Protein AF-A0A3D1AW87-F1 (afdb_monomer_lite)

Sequence (129 aa):
MKIYIETIPHHRQRYPTVGDYWEDNGVDQVRVSEMKDWRYEVLVAVHELVEMVLTRQRGIAEEAITEFDIGFEESREKQLVKGEPGDHPHSPYRREHFFATNLERLLAAELGVDWFEYDQYVDALGIKK

Foldseek 3Di:
DAEDEDEDACVPDPALAQWDWDDDPNYIYIYGYDDPDVLLRVLRSQLRVQLVVVCVVVVNDSVLQVVQQRVQVVCVVVVNDDDHSLCDPPRPSVVSNVVSVVVSVVSCVVVVHDPVVSVVRRRVSSDDD

Radius of gyration: 13.92 Å; chains: 1; bounding box: 34×36×34 Å

Secondary structure (DSSP, 8-state):
--EEEEEE-GGGSSSS-SEEEEEETTEEEEEEE--SSHHHHHHHHHHHHHHHHHHHHHT--HHHHHHHHHHHHHHHHTTS--S-GGGSTT-TTHHHHHHHHHHHHHHHHHTT--HHHHHHHHHHHSS--

Structure (mmCIF, N/CA/C/O backbone):
data_AF-A0A3D1AW87-F1
#
_entry.id   AF-A0A3D1AW87-F1
#
loop_
_atom_site.group_PDB
_atom_site.id
_atom_site.type_symbol
_atom_site.label_atom_id
_atom_site.label_alt_id
_atom_site.label_comp_id
_atom_site.label_asym_id
_atom_site.label_entity_id
_atom_site.label_seq_id
_atom_site.pdbx_PDB_ins_code
_atom_site.Cartn_x
_atom_site.Cartn_y
_atom_site.Cartn_z
_atom_site.occupancy
_atom_site.B_iso_or_equiv
_atom_site.auth_seq_id
_atom_site.auth_comp_id
_atom_site.auth_asym_id
_atom_site.auth_atom_id
_atom_site.pdbx_PDB_model_num
ATOM 1 N N . MET A 1 1 ? -18.707 -9.556 7.213 1.00 88.56 1 MET A N 1
ATOM 2 C CA . MET A 1 1 ? -17.676 -8.712 6.584 1.00 88.56 1 MET A CA 1
ATOM 3 C C . MET A 1 1 ? -17.986 -8.635 5.105 1.00 88.56 1 MET A C 1
ATOM 5 O O . MET A 1 1 ? -18.212 -9.682 4.505 1.00 88.56 1 MET A O 1
ATOM 9 N N . LYS A 1 2 ? -18.075 -7.425 4.557 1.00 97.44 2 LYS A N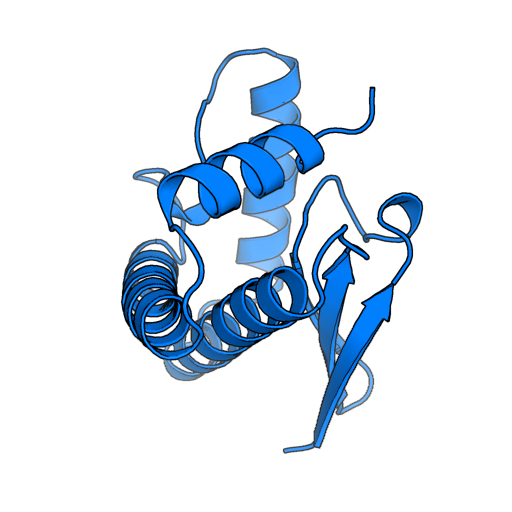 1
ATOM 10 C CA . LYS A 1 2 ? -18.245 -7.183 3.125 1.00 97.44 2 LYS A CA 1
ATOM 11 C C . LYS A 1 2 ? -17.045 -6.360 2.684 1.00 97.44 2 LYS A C 1
ATOM 13 O O . LYS A 1 2 ? -16.826 -5.298 3.250 1.00 97.44 2 LYS A O 1
ATOM 18 N N . ILE A 1 3 ? -16.299 -6.876 1.715 1.00 98.38 3 ILE A N 1
ATOM 19 C CA . ILE A 1 3 ? -15.104 -6.226 1.180 1.00 98.38 3 ILE A CA 1
ATOM 20 C C . ILE A 1 3 ? -15.349 -5.956 -0.297 1.00 98.38 3 ILE A C 1
ATOM 22 O O . ILE A 1 3 ? -15.804 -6.852 -1.014 1.00 98.38 3 ILE A O 1
ATOM 26 N N . TYR A 1 4 ? -15.085 -4.731 -0.733 1.00 98.56 4 TYR A N 1
ATOM 27 C CA . TYR A 1 4 ? -15.128 -4.337 -2.130 1.00 98.56 4 TYR A CA 1
ATOM 28 C C . TYR A 1 4 ? -13.730 -3.907 -2.573 1.00 98.56 4 TYR A C 1
ATOM 30 O O . TYR A 1 4 ? -13.224 -2.872 -2.144 1.00 98.56 4 TYR A O 1
ATOM 38 N N . ILE A 1 5 ? -13.117 -4.748 -3.407 1.00 98.69 5 ILE A N 1
ATOM 39 C CA . ILE A 1 5 ? -11.793 -4.535 -3.991 1.00 98.69 5 ILE A CA 1
ATOM 40 C C . ILE A 1 5 ? -11.993 -4.126 -5.444 1.00 98.69 5 ILE A C 1
ATOM 42 O O . ILE A 1 5 ? -12.698 -4.815 -6.185 1.00 98.69 5 ILE A O 1
ATOM 46 N N . GLU A 1 6 ? -11.387 -3.017 -5.846 1.00 98.56 6 GLU A N 1
ATOM 47 C CA . GLU A 1 6 ? -11.538 -2.483 -7.196 1.00 98.56 6 GLU A CA 1
ATOM 48 C C . GLU A 1 6 ? -10.257 -1.779 -7.647 1.00 98.56 6 GLU A C 1
ATOM 50 O O . GLU A 1 6 ? -9.699 -0.945 -6.928 1.00 98.56 6 GLU A O 1
ATOM 55 N N . THR A 1 7 ? -9.822 -2.092 -8.866 1.00 98.56 7 THR A N 1
ATOM 56 C CA . THR A 1 7 ? -8.800 -1.319 -9.570 1.00 98.56 7 THR A CA 1
ATOM 57 C C . THR A 1 7 ? -9.418 -0.024 -10.102 1.00 98.56 7 THR A C 1
ATOM 59 O O . THR A 1 7 ? -10.462 -0.048 -10.757 1.00 98.56 7 THR A O 1
ATOM 62 N N . ILE A 1 8 ? -8.772 1.114 -9.853 1.00 98.19 8 ILE A N 1
ATOM 63 C CA . ILE A 1 8 ? -9.212 2.444 -10.287 1.00 98.19 8 ILE A CA 1
ATOM 64 C C . ILE A 1 8 ? -8.092 3.191 -11.021 1.00 98.19 8 ILE A C 1
ATOM 66 O O . ILE A 1 8 ? -6.914 2.962 -10.751 1.00 98.19 8 ILE A O 1
ATOM 70 N N . PRO A 1 9 ? -8.413 4.155 -11.906 1.00 97.12 9 PRO A N 1
ATOM 71 C CA . PRO A 1 9 ? -7.397 5.037 -12.468 1.00 97.12 9 PRO A CA 1
ATOM 72 C C . PRO A 1 9 ? -6.577 5.711 -11.360 1.00 97.12 9 PRO A C 1
ATOM 74 O O . PRO A 1 9 ? -7.161 6.339 -10.479 1.00 97.12 9 PRO A O 1
ATOM 77 N N . HIS A 1 10 ? -5.242 5.657 -11.439 1.00 95.00 10 HIS A N 1
ATOM 78 C CA . HIS A 1 10 ? -4.329 6.145 -10.387 1.00 95.00 10 HIS A CA 1
ATOM 79 C C . HIS A 1 10 ? -4.655 7.568 -9.886 1.00 95.00 10 HIS A C 1
ATOM 81 O O . HIS A 1 10 ? -4.612 7.862 -8.699 1.00 95.00 10 HIS A O 1
ATOM 87 N N . HIS A 1 11 ? -5.092 8.461 -10.782 1.00 93.25 11 HIS A N 1
ATOM 88 C CA . HIS A 1 11 ? -5.476 9.831 -10.430 1.00 93.25 11 HIS A CA 1
ATOM 89 C C . HIS A 1 11 ? -6.720 9.974 -9.536 1.00 93.25 11 HIS A C 1
ATOM 91 O O . HIS A 1 11 ? -7.043 11.104 -9.173 1.00 93.25 11 HIS A O 1
ATOM 97 N N . ARG A 1 12 ? -7.449 8.886 -9.272 1.00 95.81 12 ARG A N 1
ATOM 98 C CA . ARG A 1 12 ? -8.647 8.850 -8.425 1.00 95.81 12 ARG A CA 1
ATOM 99 C C . ARG A 1 12 ? -8.373 8.350 -7.007 1.00 95.81 12 ARG A C 1
ATOM 101 O O . ARG A 1 12 ? -9.321 8.274 -6.231 1.00 95.81 12 ARG A O 1
ATOM 108 N N . GLN A 1 13 ? -7.126 8.008 -6.683 1.00 95.88 13 GLN A N 1
ATOM 109 C CA . GLN A 1 13 ? -6.741 7.680 -5.313 1.00 95.88 13 GLN A CA 1
ATOM 110 C C . GLN A 1 13 ? -6.983 8.875 -4.377 1.00 95.88 13 GLN A C 1
ATOM 112 O O . GLN A 1 13 ? -6.927 10.028 -4.819 1.00 95.88 13 GLN A O 1
ATOM 117 N N . ARG A 1 14 ? -7.291 8.606 -3.096 1.00 94.38 14 ARG A N 1
ATOM 118 C CA . ARG A 1 14 ? -7.625 9.651 -2.102 1.00 94.38 14 ARG A CA 1
ATOM 119 C C . ARG A 1 14 ? -6.447 10.605 -1.851 1.00 94.38 14 ARG A C 1
ATOM 121 O O . ARG A 1 14 ? -6.664 11.780 -1.563 1.00 94.38 14 ARG A O 1
ATOM 128 N N . TYR A 1 15 ? -5.226 10.102 -2.005 1.00 91.69 15 TYR A N 1
ATOM 129 C CA . TYR A 1 15 ? -3.948 10.805 -1.884 1.00 91.69 15 TYR A CA 1
ATOM 130 C C . TYR A 1 15 ? -2.898 10.119 -2.793 1.00 91.69 15 TYR A C 1
ATOM 132 O O . TYR A 1 15 ? -3.238 9.131 -3.451 1.00 91.69 15 TYR A O 1
ATOM 140 N N . PRO A 1 16 ? -1.660 10.642 -2.925 1.00 91.06 16 PRO A N 1
ATOM 141 C CA . PRO A 1 16 ? -0.604 10.026 -3.739 1.00 91.06 16 PRO A CA 1
ATOM 142 C C . PRO A 1 16 ? -0.161 8.646 -3.215 1.00 91.06 16 PRO A C 1
ATOM 144 O O . PRO A 1 16 ? 0.821 8.524 -2.498 1.00 91.06 16 PRO A O 1
ATOM 147 N N . THR A 1 17 ? -0.900 7.599 -3.582 1.00 92.88 17 THR A N 1
ATOM 148 C CA . THR A 1 17 ? -0.618 6.201 -3.228 1.00 92.88 17 THR A CA 1
ATOM 149 C C . THR A 1 17 ? -0.946 5.257 -4.386 1.00 92.88 17 THR A C 1
ATOM 151 O O . THR A 1 17 ? -1.675 5.612 -5.319 1.00 92.88 17 THR A O 1
ATOM 154 N N . VAL A 1 18 ? -0.401 4.041 -4.353 1.00 95.44 18 VAL A N 1
ATOM 155 C CA . VAL A 1 18 ? -0.746 2.969 -5.295 1.00 95.44 18 VAL A CA 1
ATOM 156 C C . VAL A 1 18 ? -1.895 2.092 -4.798 1.00 95.44 18 VAL A C 1
ATOM 158 O O . VAL A 1 18 ? -2.626 1.568 -5.642 1.00 95.44 18 VAL A O 1
ATOM 161 N N . GLY A 1 19 ? -2.088 1.997 -3.484 1.00 96.12 19 GLY A N 1
ATOM 162 C CA . GLY A 1 19 ? -3.085 1.183 -2.798 1.00 96.12 19 GLY A CA 1
ATOM 163 C C . GLY A 1 19 ? -3.619 1.910 -1.563 1.00 96.12 19 GLY A C 1
ATOM 164 O O . GLY A 1 19 ? -2.942 2.769 -1.004 1.00 96.12 19 GLY A O 1
ATOM 165 N N . ASP A 1 20 ? -4.880 1.665 -1.221 1.00 97.06 20 ASP A N 1
ATOM 166 C CA . ASP A 1 20 ? -5.547 2.337 -0.107 1.00 97.06 20 ASP A CA 1
ATOM 167 C C . ASP A 1 20 ? -6.722 1.498 0.410 1.00 97.06 20 ASP A C 1
ATOM 169 O O . ASP A 1 20 ? -7.389 0.801 -0.372 1.00 97.06 20 ASP A O 1
ATOM 173 N N . TYR A 1 21 ? -7.026 1.604 1.704 1.00 97.81 21 TYR A N 1
ATOM 174 C CA . TYR A 1 21 ? -8.190 0.968 2.316 1.00 97.81 21 TYR A CA 1
ATOM 175 C C . TYR A 1 21 ? -8.886 1.860 3.340 1.00 97.81 21 TYR A C 1
ATOM 177 O O . TYR A 1 21 ? -8.269 2.656 4.038 1.00 97.81 21 TYR A O 1
ATOM 185 N N . TRP A 1 22 ? -10.206 1.711 3.442 1.00 97.44 22 TRP A N 1
ATOM 186 C CA . TRP A 1 22 ? -11.020 2.398 4.446 1.00 97.44 22 TRP A CA 1
ATOM 187 C C . TRP A 1 22 ? -12.368 1.710 4.646 1.00 97.44 22 TRP A C 1
ATOM 189 O O . TRP A 1 22 ? -12.780 0.858 3.860 1.00 97.44 22 TRP A O 1
ATOM 199 N N . GLU A 1 23 ? -13.078 2.087 5.702 1.00 96.12 23 GLU A N 1
ATOM 200 C CA . GLU A 1 23 ? -14.460 1.672 5.933 1.00 96.12 23 GLU A CA 1
ATOM 201 C C . GLU A 1 23 ? -15.415 2.726 5.351 1.00 96.12 23 GLU A C 1
ATOM 203 O O . GLU A 1 23 ? -15.255 3.919 5.598 1.00 96.12 23 GLU A O 1
ATOM 208 N N . ASP A 1 24 ? -16.404 2.296 4.567 1.00 96.38 24 ASP A N 1
ATOM 209 C CA . ASP A 1 24 ? -17.476 3.161 4.076 1.00 96.38 24 ASP A CA 1
ATOM 210 C C . ASP A 1 24 ? -18.839 2.453 4.144 1.00 96.38 24 A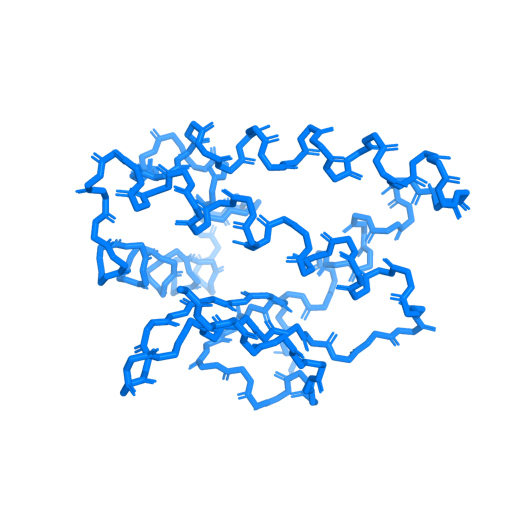SP A C 1
ATOM 212 O O . ASP A 1 24 ? -19.117 1.512 3.392 1.00 96.38 24 ASP A O 1
ATOM 216 N N . ASN A 1 25 ? -19.722 2.944 5.020 1.00 95.81 25 ASN A N 1
ATOM 217 C CA . ASN A 1 25 ? -21.122 2.517 5.147 1.00 95.81 25 ASN A CA 1
ATOM 218 C C . ASN A 1 25 ? -21.321 0.996 5.359 1.00 95.81 25 ASN A C 1
ATOM 220 O O . ASN A 1 25 ? -22.202 0.360 4.771 1.00 95.81 25 ASN A O 1
ATOM 224 N N . GLY A 1 26 ? -20.519 0.403 6.235 1.00 95.44 26 GLY A N 1
ATOM 225 C CA . GLY A 1 26 ? -20.470 -1.024 6.545 1.00 95.44 26 GLY A CA 1
ATOM 226 C C . GLY A 1 26 ? -19.723 -1.875 5.512 1.00 95.44 26 GLY A C 1
ATOM 227 O O . GLY A 1 26 ? -19.915 -3.099 5.493 1.00 95.44 26 GLY A O 1
ATOM 228 N N . VAL A 1 27 ? -18.934 -1.262 4.624 1.00 98.06 27 VAL A N 1
ATOM 229 C CA . VAL A 1 27 ? -18.186 -1.942 3.559 1.00 98.06 27 VAL A CA 1
ATOM 230 C C . VAL A 1 27 ? -16.719 -1.558 3.620 1.00 98.06 27 VAL A C 1
ATOM 232 O O . VAL A 1 27 ? -16.366 -0.393 3.480 1.00 98.06 27 VAL A O 1
ATOM 235 N N . ASP A 1 28 ? -15.868 -2.570 3.738 1.00 98.19 28 ASP A N 1
ATOM 236 C CA . ASP A 1 28 ? -14.424 -2.400 3.668 1.00 98.19 28 ASP A CA 1
ATOM 237 C C . ASP A 1 28 ? -14.019 -2.182 2.213 1.00 98.19 28 ASP A C 1
ATOM 239 O O . ASP A 1 28 ? -14.244 -3.039 1.352 1.00 98.19 28 ASP A O 1
ATOM 243 N N . GLN A 1 29 ? -13.465 -1.017 1.926 1.00 98.44 29 GLN A N 1
ATOM 244 C CA . GLN A 1 29 ? -12.982 -0.634 0.614 1.00 98.44 29 GLN A CA 1
ATOM 245 C C . GLN A 1 29 ? -11.500 -0.960 0.523 1.00 98.44 29 GLN A C 1
ATOM 247 O O . GLN A 1 29 ? -10.741 -0.611 1.418 1.00 98.44 29 GLN A O 1
ATOM 252 N N . VAL A 1 30 ? -11.096 -1.585 -0.578 1.00 98.62 30 VAL A N 1
ATOM 253 C CA . VAL A 1 30 ? -9.699 -1.629 -1.016 1.00 98.62 30 VAL A CA 1
ATOM 254 C C . VAL A 1 30 ? -9.667 -1.078 -2.433 1.00 98.62 30 VAL A C 1
ATOM 256 O O . VAL A 1 30 ? -10.457 -1.505 -3.286 1.00 98.62 30 VAL A O 1
ATOM 259 N N . ARG A 1 31 ? -8.803 -0.100 -2.690 1.00 98.44 31 ARG A N 1
ATOM 260 C CA . ARG A 1 31 ? -8.602 0.466 -4.024 1.00 98.44 31 ARG A CA 1
ATOM 261 C C . ARG A 1 31 ? -7.156 0.374 -4.432 1.00 98.44 31 ARG A C 1
ATOM 263 O O . ARG A 1 31 ? -6.266 0.756 -3.687 1.00 98.44 31 ARG A O 1
ATOM 270 N N . VAL A 1 32 ? -6.950 -0.095 -5.653 1.00 98.25 32 VAL A N 1
ATOM 271 C CA . VAL A 1 32 ? -5.621 -0.247 -6.233 1.00 98.25 32 VAL A CA 1
ATOM 272 C C . VAL A 1 32 ? -5.551 0.549 -7.519 1.00 98.25 32 VAL A C 1
ATOM 274 O O . VAL A 1 32 ? -6.512 0.614 -8.282 1.00 98.25 32 VAL A O 1
ATOM 277 N N . SER A 1 33 ? -4.421 1.196 -7.754 1.00 97.81 33 SER A N 1
ATOM 278 C CA . SER A 1 33 ? -4.180 1.916 -8.997 1.00 97.81 33 SER A CA 1
ATOM 279 C C . SER A 1 33 ? -4.108 0.939 -10.165 1.00 97.81 33 SER A C 1
ATOM 281 O O . SER A 1 33 ? -3.466 -0.096 -10.056 1.00 97.81 33 SER A O 1
ATOM 283 N N . GLU A 1 34 ? -4.719 1.286 -11.293 1.00 97.62 34 GLU A N 1
ATOM 284 C CA . GLU A 1 34 ? -4.556 0.558 -12.555 1.00 97.62 34 GLU A CA 1
ATOM 285 C C . GLU A 1 34 ? -3.080 0.518 -12.963 1.00 97.62 34 GLU A C 1
ATOM 287 O O . GLU A 1 34 ? -2.403 1.554 -12.988 1.00 97.62 34 GLU A O 1
ATOM 292 N N . MET A 1 35 ? -2.584 -0.679 -13.276 1.00 96.44 35 MET A N 1
ATOM 293 C CA . MET A 1 35 ? -1.184 -0.935 -13.604 1.00 96.44 35 MET A CA 1
ATOM 294 C C . MET A 1 35 ? -1.047 -1.654 -14.946 1.00 96.44 35 MET A C 1
ATOM 296 O O . MET A 1 35 ? -1.996 -2.158 -15.538 1.00 96.44 35 MET A O 1
ATOM 300 N N . LYS A 1 36 ? 0.191 -1.732 -15.443 1.00 95.56 36 LYS A N 1
ATOM 301 C CA . LYS A 1 36 ? 0.507 -2.439 -16.697 1.00 95.56 36 LYS A CA 1
ATOM 302 C C . LYS A 1 36 ? 0.228 -3.951 -16.656 1.00 95.56 36 LYS A C 1
ATOM 304 O O . LYS A 1 36 ? 0.187 -4.580 -17.711 1.00 95.56 36 LYS A O 1
ATOM 309 N N . ASP A 1 37 ? 0.119 -4.535 -15.465 1.00 98.00 37 ASP A N 1
ATOM 310 C CA . ASP A 1 37 ? -0.024 -5.971 -15.242 1.00 98.00 37 ASP A CA 1
ATOM 311 C C . ASP A 1 37 ? -1.017 -6.211 -14.100 1.00 98.00 37 ASP A C 1
ATOM 313 O O . ASP A 1 37 ? -0.800 -5.757 -12.979 1.00 98.00 37 ASP A O 1
ATOM 317 N N . TRP A 1 38 ? -2.090 -6.957 -14.370 1.00 98.12 38 TRP A N 1
ATOM 318 C CA . TRP A 1 38 ? -3.125 -7.269 -13.379 1.00 98.12 38 TRP A CA 1
ATOM 319 C C . TRP A 1 38 ? -2.566 -7.999 -12.150 1.00 98.12 38 TRP A C 1
ATOM 321 O O . TRP A 1 38 ? -3.136 -7.914 -11.064 1.00 98.12 38 TRP A O 1
ATOM 331 N N . ARG A 1 39 ? -1.443 -8.717 -12.293 1.00 98.69 39 ARG A N 1
ATOM 332 C CA . ARG A 1 39 ? -0.786 -9.390 -11.167 1.00 98.69 39 ARG A CA 1
ATOM 333 C C . ARG A 1 39 ? -0.259 -8.374 -10.165 1.00 98.69 39 ARG A C 1
ATOM 335 O O . ARG A 1 39 ? -0.328 -8.636 -8.975 1.00 98.69 39 ARG A O 1
ATOM 342 N N . TYR A 1 40 ? 0.219 -7.221 -10.631 1.00 98.44 40 TYR A N 1
ATOM 343 C CA . TYR A 1 40 ? 0.735 -6.158 -9.767 1.00 98.44 40 TYR A CA 1
ATOM 344 C C . TYR A 1 40 ? -0.407 -5.561 -8.947 1.00 98.44 40 TYR A C 1
ATOM 346 O O . TYR A 1 40 ? -0.281 -5.372 -7.744 1.00 98.44 40 TYR A O 1
ATOM 354 N N . GLU A 1 41 ? -1.564 -5.374 -9.582 1.00 98.50 41 GLU A N 1
ATOM 355 C CA . GLU A 1 41 ? -2.770 -4.896 -8.908 1.00 98.50 41 GLU A CA 1
ATOM 356 C C . GLU A 1 41 ? -3.243 -5.878 -7.829 1.00 98.50 41 GLU A C 1
ATOM 358 O O . GLU A 1 41 ? -3.621 -5.471 -6.733 1.00 98.50 41 GLU A O 1
ATOM 363 N N . VAL A 1 42 ? -3.191 -7.184 -8.113 1.00 98.62 42 VAL A N 1
ATOM 364 C CA . VAL A 1 42 ? -3.528 -8.227 -7.133 1.00 98.62 42 VAL A CA 1
ATOM 365 C C . VAL A 1 42 ? -2.541 -8.251 -5.967 1.00 98.62 42 VAL A C 1
ATOM 367 O O . VAL A 1 42 ? -2.973 -8.449 -4.833 1.00 98.62 42 VAL A O 1
ATOM 370 N N . LEU A 1 43 ? -1.243 -8.054 -6.218 1.00 98.75 43 LEU A N 1
ATOM 371 C CA . LEU A 1 43 ? -0.224 -8.005 -5.166 1.00 98.75 43 LEU A CA 1
ATOM 372 C C . LEU A 1 43 ? -0.485 -6.851 -4.197 1.00 98.75 43 LEU A C 1
ATOM 374 O O . LEU A 1 43 ? -0.643 -7.111 -3.003 1.00 98.75 43 LEU A O 1
ATOM 378 N N . VAL A 1 44 ? -0.680 -5.633 -4.714 1.00 98.31 44 VAL A N 1
ATOM 379 C CA . VAL A 1 44 ? -1.071 -4.479 -3.891 1.00 98.31 44 VAL A CA 1
ATOM 380 C C . VAL A 1 44 ? -2.406 -4.743 -3.188 1.00 98.31 44 VAL A C 1
ATOM 382 O O . VAL A 1 44 ? -2.510 -4.557 -1.985 1.00 98.31 44 VAL A O 1
ATOM 385 N N . ALA A 1 45 ? -3.428 -5.268 -3.875 1.00 98.69 45 ALA A N 1
ATOM 386 C CA . ALA A 1 45 ? -4.727 -5.540 -3.247 1.00 98.69 45 ALA A CA 1
ATOM 387 C C . ALA A 1 45 ? -4.624 -6.504 -2.053 1.00 98.69 45 ALA A C 1
ATOM 389 O O . ALA A 1 45 ? -5.324 -6.340 -1.052 1.00 98.69 45 ALA A O 1
ATOM 390 N N . VAL A 1 46 ? -3.773 -7.529 -2.161 1.00 98.75 46 VAL A N 1
ATOM 391 C CA . VAL A 1 46 ? -3.512 -8.472 -1.070 1.00 98.75 46 VAL A CA 1
ATOM 392 C C . VAL A 1 46 ? -2.711 -7.806 0.044 1.00 98.75 46 VAL A C 1
ATOM 394 O O . VAL A 1 46 ? -3.020 -8.060 1.208 1.00 98.75 46 VAL A O 1
ATOM 397 N N . HIS A 1 47 ? -1.741 -6.953 -0.292 1.00 98.62 47 HIS A N 1
ATOM 398 C CA . HIS A 1 47 ? -1.001 -6.153 0.679 1.00 98.62 47 HIS A CA 1
ATOM 399 C C . HIS A 1 47 ? -1.963 -5.323 1.542 1.00 98.62 47 HIS A C 1
ATOM 401 O O . HIS A 1 47 ? -2.039 -5.539 2.753 1.00 98.62 47 HIS A O 1
ATOM 407 N N . GLU A 1 48 ? -2.779 -4.479 0.904 1.00 98.44 48 GLU A N 1
ATOM 408 C CA . GLU A 1 48 ? -3.754 -3.610 1.576 1.00 98.44 48 GLU A CA 1
ATOM 409 C C . GLU A 1 48 ? -4.745 -4.412 2.427 1.00 98.44 48 GLU A C 1
ATOM 411 O O . GLU A 1 48 ? -5.024 -4.088 3.580 1.00 98.44 48 GLU A O 1
ATOM 416 N N . LEU A 1 49 ? -5.265 -5.519 1.886 1.00 98.62 49 LEU A N 1
ATOM 417 C CA . LEU A 1 49 ? -6.217 -6.373 2.594 1.00 98.62 49 LEU A CA 1
ATOM 418 C C . LEU A 1 49 ? -5.609 -6.985 3.863 1.00 98.62 49 LEU A C 1
ATOM 420 O O . LEU A 1 49 ? -6.271 -7.046 4.903 1.00 98.62 49 LEU A O 1
ATOM 424 N N . VAL A 1 50 ? -4.377 -7.490 3.777 1.00 98.75 50 VAL A N 1
ATOM 425 C CA . VAL A 1 50 ? -3.684 -8.086 4.924 1.00 98.75 50 VAL A CA 1
ATOM 426 C C . VAL A 1 50 ? -3.394 -7.019 5.968 1.00 98.75 50 VAL A C 1
ATOM 428 O O . VAL A 1 50 ? -3.655 -7.257 7.151 1.00 98.75 50 VAL A O 1
ATOM 431 N N . GLU A 1 51 ? -2.905 -5.854 5.549 1.00 98.50 51 GLU A N 1
ATOM 432 C CA . GLU A 1 51 ? -2.637 -4.747 6.455 1.00 98.50 51 GLU A CA 1
ATOM 433 C C . GLU A 1 51 ? -3.914 -4.306 7.176 1.00 98.50 51 GLU A C 1
ATOM 435 O O . GLU A 1 51 ? -3.955 -4.370 8.406 1.00 98.50 51 GLU A O 1
ATOM 440 N N . MET A 1 52 ? -4.988 -4.010 6.435 1.00 98.19 52 MET A N 1
ATOM 441 C CA . MET A 1 52 ? -6.302 -3.639 6.969 1.00 98.19 52 MET A CA 1
ATOM 442 C C . MET A 1 52 ? -6.811 -4.635 8.020 1.00 98.19 52 MET A C 1
ATOM 444 O O . MET A 1 52 ? -7.351 -4.257 9.065 1.00 98.19 52 MET A O 1
ATOM 448 N N . VAL A 1 53 ? -6.678 -5.939 7.758 1.00 98.31 53 VAL A N 1
ATOM 449 C CA . VAL A 1 53 ? -7.133 -6.978 8.693 1.00 98.31 53 VAL A CA 1
ATOM 450 C C . VAL A 1 53 ? -6.297 -6.968 9.973 1.00 98.31 53 VAL A C 1
ATOM 452 O O . VAL A 1 53 ? -6.849 -7.114 11.071 1.00 98.31 53 VAL A O 1
ATOM 455 N N . LEU A 1 54 ? -4.979 -6.803 9.862 1.00 98.69 54 LEU A N 1
ATOM 456 C CA . LEU A 1 54 ? -4.083 -6.817 11.015 1.00 98.69 54 LEU A CA 1
ATOM 457 C C . LEU A 1 54 ? -4.181 -5.535 11.847 1.00 98.69 54 LEU A C 1
ATOM 459 O O . LEU A 1 54 ? -4.201 -5.625 13.079 1.00 98.69 54 LEU A O 1
ATOM 463 N N . THR A 1 55 ? -4.292 -4.371 11.209 1.00 98.50 55 THR A N 1
ATOM 464 C CA . THR A 1 55 ? -4.471 -3.079 11.885 1.00 98.50 55 THR A CA 1
ATOM 465 C C . THR A 1 55 ? -5.793 -3.062 12.644 1.00 98.50 55 THR A C 1
ATOM 467 O O . THR A 1 55 ? -5.807 -2.794 13.851 1.00 98.50 55 THR A O 1
ATOM 470 N N . ARG A 1 56 ? -6.879 -3.536 12.017 1.00 97.62 56 ARG A N 1
ATOM 471 C CA . ARG A 1 56 ? -8.176 -3.757 12.676 1.00 97.62 56 ARG A CA 1
ATOM 472 C C . ARG A 1 56 ? -8.082 -4.691 13.874 1.00 97.62 56 ARG A C 1
ATOM 474 O O . ARG A 1 56 ? -8.600 -4.375 14.943 1.00 97.62 56 ARG A O 1
ATOM 481 N N . GLN A 1 57 ? -7.437 -5.848 13.716 1.00 98.19 57 GLN A N 1
ATOM 482 C CA . GLN A 1 57 ? -7.299 -6.831 14.796 1.00 98.19 57 GLN A CA 1
ATOM 483 C C . GLN A 1 57 ? -6.598 -6.235 16.024 1.00 98.19 57 GLN A C 1
ATOM 485 O O . GLN A 1 57 ? -6.872 -6.652 17.153 1.00 98.19 57 GLN A O 1
ATOM 490 N N . ARG A 1 58 ? -5.697 -5.276 15.807 1.00 98.38 58 ARG A N 1
ATOM 491 C CA . ARG A 1 58 ? -4.862 -4.657 16.842 1.00 98.38 58 ARG A CA 1
ATOM 492 C C . ARG A 1 58 ? -5.394 -3.323 17.346 1.00 98.38 58 ARG A C 1
ATOM 494 O O . ARG A 1 58 ? -4.787 -2.753 18.247 1.00 98.38 58 ARG A O 1
ATOM 501 N N . GLY A 1 59 ? -6.523 -2.862 16.812 1.00 98.12 59 GLY A N 1
ATOM 502 C CA . GLY A 1 59 ? -7.127 -1.592 17.199 1.00 98.12 59 GLY A CA 1
ATOM 503 C C . GLY A 1 59 ? -6.300 -0.377 16.778 1.00 98.12 59 GLY A C 1
ATOM 504 O O . GLY A 1 59 ? -6.336 0.636 17.470 1.00 98.12 59 GLY A O 1
ATOM 505 N N . ILE A 1 60 ? -5.542 -0.480 15.682 1.00 98.31 60 ILE A N 1
ATOM 506 C CA . ILE A 1 60 ? -4.908 0.677 15.043 1.00 98.31 60 ILE A CA 1
ATOM 507 C C . ILE A 1 60 ? -5.995 1.365 14.209 1.00 98.31 60 ILE A C 1
ATOM 509 O O . ILE A 1 60 ? -6.620 0.724 13.366 1.00 98.31 60 ILE A O 1
ATOM 513 N N . ALA A 1 61 ? -6.265 2.636 14.503 1.00 97.06 61 ALA A N 1
ATOM 514 C CA . ALA A 1 61 ? -7.298 3.417 13.828 1.00 97.06 61 ALA A CA 1
ATOM 515 C C . ALA A 1 61 ? -6.887 3.735 12.381 1.00 97.06 61 ALA A C 1
ATOM 517 O O . ALA A 1 61 ? -5.748 4.147 12.162 1.00 97.06 61 ALA A O 1
ATOM 518 N N . GLU A 1 62 ? -7.807 3.581 11.421 1.00 95.94 62 GLU A N 1
ATOM 519 C CA . GLU A 1 62 ? -7.559 3.938 10.011 1.00 95.94 62 GLU A CA 1
ATOM 520 C C . GLU A 1 62 ? -7.217 5.420 9.882 1.00 95.94 62 GLU A C 1
ATOM 522 O O . GLU A 1 62 ? -6.299 5.775 9.154 1.00 95.94 62 GLU A O 1
ATOM 527 N N . GLU A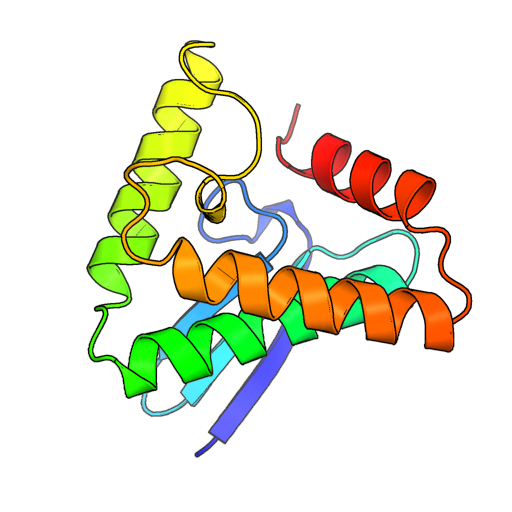 1 63 ? -7.842 6.275 10.690 1.00 96.44 63 GLU A N 1
ATOM 528 C CA . GLU A 1 63 ? -7.585 7.710 10.672 1.00 96.44 63 GLU A CA 1
ATOM 529 C C . GLU A 1 63 ? -6.132 8.035 11.045 1.00 96.44 63 GLU A C 1
ATOM 531 O O . GLU A 1 63 ? -5.541 8.951 10.480 1.00 96.44 63 GLU A O 1
ATOM 536 N N . ALA A 1 64 ? -5.531 7.264 11.960 1.00 98.00 64 ALA A N 1
ATOM 537 C CA . ALA A 1 64 ? -4.134 7.443 12.357 1.00 98.00 64 ALA A CA 1
ATOM 538 C C . ALA A 1 64 ? -3.147 6.962 11.280 1.00 98.00 64 ALA A C 1
ATOM 540 O O . ALA A 1 64 ? -2.031 7.474 11.203 1.00 98.00 64 ALA A O 1
ATOM 541 N N . ILE A 1 65 ? -3.546 5.977 10.472 1.00 97.94 65 ILE A N 1
ATOM 542 C CA . ILE A 1 65 ? -2.774 5.476 9.328 1.00 97.94 65 ILE A CA 1
ATOM 543 C C . ILE A 1 65 ? -2.834 6.511 8.208 1.00 97.94 65 ILE A C 1
ATOM 545 O O . ILE A 1 65 ? -1.801 7.025 7.796 1.00 97.94 65 ILE A O 1
ATOM 549 N N . THR A 1 66 ? -4.044 6.925 7.832 1.00 96.25 66 THR A N 1
ATOM 550 C CA . THR A 1 66 ? -4.285 7.934 6.798 1.00 96.25 66 THR A CA 1
ATOM 551 C C . THR A 1 66 ? -3.620 9.275 7.130 1.00 96.25 66 THR A C 1
ATOM 553 O O . THR A 1 66 ? -3.004 9.885 6.257 1.00 96.25 66 THR A O 1
ATOM 556 N N . GLU A 1 67 ? -3.670 9.741 8.386 1.00 97.38 67 GLU A N 1
ATOM 557 C CA . GLU A 1 67 ? -2.947 10.952 8.814 1.00 97.38 67 GLU A CA 1
ATOM 558 C C . GLU A 1 67 ? -1.424 10.793 8.671 1.00 97.38 67 GLU A C 1
ATOM 560 O O . GLU A 1 67 ? -0.745 11.712 8.203 1.00 97.38 67 GLU A O 1
ATOM 565 N N . PHE A 1 68 ? -0.884 9.627 9.042 1.00 97.50 68 PHE A N 1
ATOM 566 C CA . PHE A 1 68 ? 0.543 9.342 8.916 1.00 97.50 68 PHE A CA 1
ATOM 567 C C . PHE A 1 68 ? 0.986 9.297 7.449 1.00 97.50 68 PHE A C 1
ATOM 569 O O . PHE A 1 68 ? 1.994 9.916 7.111 1.00 97.50 68 PHE A O 1
ATOM 576 N N . ASP A 1 69 ? 0.233 8.619 6.586 1.00 95.75 69 ASP A N 1
ATOM 577 C CA . ASP A 1 69 ? 0.569 8.427 5.173 1.00 95.75 69 ASP A CA 1
ATOM 578 C C . ASP A 1 69 ? 0.521 9.744 4.401 1.00 95.75 69 ASP A C 1
ATOM 580 O O . ASP A 1 69 ? 1.469 10.086 3.694 1.00 95.75 69 ASP A O 1
ATOM 584 N N . ILE A 1 70 ? -0.521 10.555 4.616 1.00 94.56 70 ILE A N 1
ATOM 585 C CA . ILE A 1 70 ? -0.608 11.901 4.033 1.00 94.56 70 ILE A CA 1
ATOM 586 C C . ILE A 1 70 ? 0.573 12.761 4.503 1.00 94.56 70 ILE A C 1
ATOM 588 O O . ILE A 1 70 ? 1.237 13.401 3.686 1.00 94.56 70 ILE A O 1
ATOM 592 N N . GLY A 1 71 ? 0.881 12.751 5.805 1.00 95.94 71 GLY A N 1
ATOM 593 C CA . GLY A 1 71 ? 2.024 13.486 6.347 1.00 95.94 71 GLY A CA 1
ATOM 594 C C . GLY A 1 71 ? 3.369 13.000 5.791 1.00 95.94 71 GLY A C 1
ATOM 595 O O . GLY A 1 71 ? 4.267 13.808 5.537 1.00 95.94 71 GLY A O 1
ATOM 596 N N . PHE A 1 72 ? 3.509 11.693 5.557 1.00 94.88 72 PHE A N 1
ATOM 597 C CA . PHE A 1 72 ? 4.690 11.102 4.937 1.00 94.88 72 PHE A CA 1
ATOM 598 C C . PHE A 1 72 ? 4.868 11.605 3.501 1.00 94.88 72 PHE A C 1
ATOM 600 O O . PHE A 1 72 ? 5.970 12.028 3.145 1.00 94.88 72 PHE A O 1
ATOM 607 N N . GLU A 1 73 ? 3.795 11.650 2.708 1.00 92.31 73 GLU A N 1
ATOM 608 C CA . GLU A 1 73 ? 3.829 12.178 1.340 1.00 92.31 73 GLU A CA 1
ATOM 609 C C . GLU A 1 73 ? 4.174 13.676 1.296 1.00 92.31 73 GLU A C 1
ATOM 611 O O . GLU A 1 73 ? 5.044 14.091 0.526 1.00 92.31 73 GLU A O 1
ATOM 616 N N . GLU A 1 74 ? 3.627 14.493 2.199 1.00 92.88 74 GLU A N 1
ATOM 617 C CA . GLU A 1 74 ? 4.024 15.906 2.326 1.00 92.88 74 GLU A CA 1
ATOM 618 C C . GLU A 1 74 ? 5.514 16.076 2.688 1.00 92.88 74 GLU A C 1
ATOM 620 O O . GLU A 1 74 ? 6.188 17.023 2.258 1.00 92.88 74 GLU A O 1
ATOM 625 N N . SER A 1 75 ? 6.057 15.1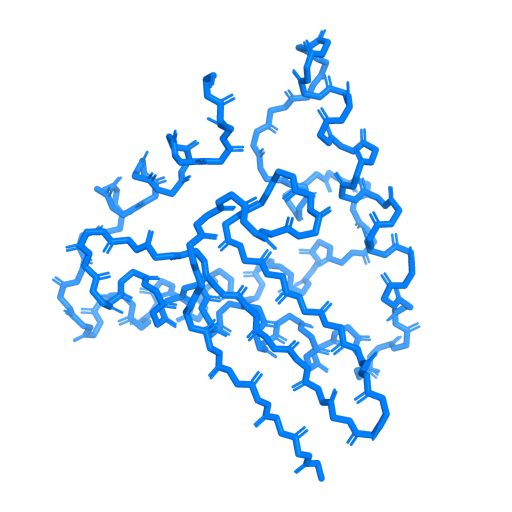78 3.514 1.00 93.75 75 SER A N 1
ATOM 626 C CA . SER A 1 75 ? 7.488 15.130 3.828 1.00 93.75 75 SER A CA 1
ATOM 627 C C . SER A 1 75 ? 8.325 14.634 2.645 1.00 93.75 75 SER A C 1
ATOM 629 O O . SER A 1 75 ? 9.466 15.086 2.479 1.00 93.75 75 SER A O 1
ATOM 631 N N . ARG A 1 76 ? 7.776 13.744 1.810 1.00 90.19 76 ARG A N 1
ATOM 632 C CA . ARG A 1 76 ? 8.410 13.211 0.596 1.00 90.19 76 ARG A CA 1
ATOM 633 C C . ARG A 1 76 ? 8.582 14.305 -0.456 1.00 90.19 76 ARG A C 1
ATOM 635 O O . ARG A 1 76 ? 9.674 14.434 -1.011 1.00 90.19 76 ARG A O 1
ATOM 642 N N . GLU A 1 77 ? 7.584 15.170 -0.645 1.00 89.38 77 GLU A N 1
ATOM 643 C CA . GLU A 1 77 ? 7.673 16.351 -1.526 1.00 89.38 77 GLU A CA 1
ATOM 644 C C . GLU A 1 77 ? 8.825 17.293 -1.134 1.00 89.38 77 GLU A C 1
ATOM 646 O O . GLU A 1 77 ? 9.492 17.886 -1.984 1.00 89.38 77 GLU A O 1
ATOM 651 N N . LYS A 1 78 ? 9.110 17.387 0.170 1.00 92.56 78 LYS A N 1
ATOM 652 C CA . LYS A 1 78 ? 10.216 18.176 0.739 1.00 92.56 78 LYS A CA 1
ATOM 653 C C . LYS A 1 78 ? 11.547 17.414 0.775 1.00 92.56 78 LYS A C 1
ATOM 655 O O . LYS A 1 78 ? 12.526 17.937 1.304 1.00 92.56 78 LYS A O 1
ATOM 660 N N . GLN A 1 79 ? 11.592 16.194 0.231 1.00 92.19 79 GLN A N 1
ATOM 661 C CA . GLN A 1 79 ? 12.754 15.297 0.212 1.00 92.19 79 GLN A CA 1
ATOM 662 C C . GLN A 1 79 ? 13.297 14.940 1.609 1.00 92.19 79 GLN A C 1
ATOM 664 O O . GLN A 1 79 ? 14.489 14.670 1.768 1.00 92.19 79 GLN A O 1
ATOM 669 N N . LEU A 1 80 ? 12.434 14.943 2.632 1.00 92.19 80 LEU A N 1
ATOM 670 C CA . LEU A 1 80 ? 12.813 14.665 4.024 1.00 92.19 80 LEU A CA 1
ATOM 671 C C . LEU A 1 80 ? 12.750 13.175 4.379 1.00 92.19 80 LEU A C 1
ATOM 673 O O . LEU A 1 80 ? 13.426 12.739 5.309 1.00 92.19 80 LEU A O 1
ATOM 677 N N . VAL A 1 81 ? 11.954 12.404 3.640 1.00 91.56 81 VAL A N 1
ATOM 678 C CA . VAL A 1 81 ? 11.755 10.960 3.824 1.00 91.56 81 VAL A CA 1
ATOM 679 C C . VAL A 1 81 ? 11.904 10.224 2.490 1.00 91.56 81 VAL A C 1
ATOM 681 O O . VAL A 1 81 ? 11.883 10.839 1.421 1.00 91.56 81 VAL A O 1
ATOM 684 N N . LYS A 1 82 ? 12.118 8.907 2.557 1.00 87.69 82 LYS A N 1
ATOM 685 C CA . LYS A 1 82 ? 12.246 7.991 1.413 1.00 87.69 82 LYS A CA 1
ATOM 686 C C . LYS A 1 82 ? 11.642 6.635 1.777 1.00 87.69 82 LYS A C 1
ATOM 688 O O . LYS A 1 82 ? 11.618 6.300 2.959 1.00 87.69 82 LYS A O 1
ATOM 693 N N . GLY A 1 83 ? 11.284 5.852 0.762 1.00 88.12 83 GLY A N 1
ATOM 694 C CA . GLY A 1 83 ? 10.663 4.535 0.925 1.00 88.12 83 GLY A CA 1
ATOM 695 C C . GLY A 1 83 ? 9.149 4.637 1.068 1.00 88.12 83 GLY A C 1
ATOM 696 O O . GLY A 1 83 ? 8.563 5.648 0.677 1.00 88.12 83 GLY A O 1
ATOM 697 N N . GLU A 1 84 ? 8.538 3.599 1.625 1.00 91.00 84 GLU A N 1
ATOM 698 C CA . GLU A 1 84 ? 7.102 3.550 1.890 1.00 91.00 84 GLU A CA 1
ATOM 699 C C . GLU A 1 84 ? 6.779 4.077 3.296 1.00 91.00 84 GLU A C 1
ATOM 701 O O . GLU A 1 84 ? 7.600 3.941 4.214 1.00 91.00 84 GLU A O 1
ATOM 706 N N . PRO A 1 85 ? 5.592 4.671 3.509 1.00 94.69 85 PRO A N 1
ATOM 707 C CA . PRO A 1 85 ? 5.192 5.119 4.837 1.00 94.69 85 PRO A CA 1
ATOM 708 C C . PRO A 1 85 ? 5.219 3.972 5.862 1.00 94.69 85 PRO A C 1
ATOM 710 O O . PRO A 1 85 ? 5.765 4.149 6.954 1.00 94.69 85 PRO A O 1
ATOM 713 N N . GLY A 1 86 ? 4.766 2.772 5.488 1.00 95.81 86 GLY A N 1
ATOM 714 C CA . GLY A 1 86 ? 4.796 1.570 6.326 1.00 95.81 86 GLY A CA 1
ATOM 715 C C . GLY A 1 86 ? 6.194 1.115 6.765 1.00 95.81 86 GLY A C 1
ATOM 716 O O . GLY A 1 86 ? 6.346 0.582 7.865 1.00 95.81 86 GLY A O 1
ATOM 717 N N . ASP A 1 87 ? 7.248 1.421 6.003 1.00 95.12 87 ASP A N 1
ATOM 718 C CA . ASP A 1 87 ? 8.630 1.089 6.376 1.00 95.12 87 ASP A CA 1
ATOM 719 C C . ASP A 1 87 ? 9.178 1.983 7.498 1.00 95.12 87 ASP A C 1
ATOM 721 O O . ASP A 1 87 ? 10.108 1.599 8.237 1.00 95.12 87 ASP A O 1
ATOM 725 N N . HIS A 1 88 ? 8.627 3.195 7.618 1.00 96.44 88 HIS A N 1
ATOM 726 C CA . HIS A 1 88 ? 9.176 4.247 8.455 1.00 96.44 88 HIS A CA 1
ATOM 727 C C . HIS A 1 88 ? 9.211 3.817 9.932 1.00 96.44 88 HIS A C 1
ATOM 729 O O . HIS A 1 88 ? 8.211 3.319 10.448 1.00 96.44 88 HIS A O 1
ATOM 735 N N . PRO A 1 89 ? 10.312 4.042 10.682 1.00 96.69 89 PRO A N 1
ATOM 736 C CA . PRO A 1 89 ? 10.438 3.585 12.074 1.00 96.69 89 PRO A CA 1
ATOM 737 C C . PRO A 1 89 ? 9.339 4.074 13.027 1.00 96.69 89 PRO A C 1
ATOM 739 O O . PRO A 1 89 ? 9.125 3.467 14.074 1.00 96.69 89 PRO A O 1
ATOM 742 N N . HIS A 1 90 ? 8.675 5.176 12.673 1.00 96.75 90 HIS A N 1
ATOM 743 C CA . HIS A 1 90 ? 7.578 5.770 13.435 1.00 96.75 90 HIS A CA 1
ATOM 744 C C . HIS A 1 90 ? 6.185 5.484 12.857 1.00 96.75 90 HIS A C 1
ATOM 746 O O . HIS A 1 90 ? 5.218 6.023 13.387 1.00 96.75 90 HIS A O 1
ATOM 752 N N . SER A 1 91 ? 6.070 4.663 11.806 1.00 98.00 91 SER A N 1
ATOM 753 C CA . SER A 1 91 ? 4.761 4.260 11.291 1.00 98.00 91 SER A CA 1
ATOM 754 C C . SER A 1 91 ? 3.990 3.471 12.357 1.00 98.00 91 SER A C 1
ATOM 756 O O . SER A 1 91 ? 4.550 2.542 12.960 1.00 98.00 91 SER A O 1
ATOM 758 N N . PRO A 1 92 ? 2.711 3.813 12.607 1.00 98.38 92 PRO A N 1
ATOM 759 C CA . PRO A 1 92 ? 1.899 3.131 13.609 1.00 98.38 92 PRO A CA 1
ATOM 760 C C . PRO A 1 92 ? 1.529 1.701 13.192 1.00 98.38 92 PRO A C 1
ATOM 762 O O . PRO A 1 92 ? 1.195 0.895 14.059 1.00 98.38 92 PRO A O 1
ATOM 765 N N . TYR A 1 93 ? 1.630 1.383 11.899 1.00 98.38 93 TYR A N 1
ATOM 766 C CA . TYR A 1 93 ? 1.270 0.098 11.297 1.00 98.38 93 TYR A CA 1
ATOM 767 C C . TYR A 1 93 ? 2.482 -0.646 10.708 1.00 98.38 93 TYR A C 1
ATOM 769 O O . TYR A 1 93 ? 2.345 -1.625 9.976 1.00 98.38 93 TYR A O 1
ATOM 777 N N . ARG A 1 94 ? 3.705 -0.222 11.063 1.00 98.31 94 ARG A N 1
ATOM 778 C CA . ARG A 1 94 ? 4.955 -0.792 10.538 1.00 98.31 94 ARG A CA 1
ATOM 779 C C . ARG A 1 94 ? 5.010 -2.315 10.636 1.00 98.31 94 ARG A C 1
ATOM 781 O O . ARG A 1 94 ? 5.514 -2.995 9.752 1.00 98.31 94 ARG A O 1
ATOM 788 N N . ARG A 1 95 ? 4.544 -2.891 11.748 1.00 98.44 95 ARG A N 1
ATOM 789 C CA . ARG A 1 95 ? 4.611 -4.348 11.952 1.00 98.44 95 ARG A CA 1
ATOM 790 C C . ARG A 1 95 ? 3.659 -5.093 11.010 1.00 98.44 95 ARG A C 1
ATOM 792 O O . ARG A 1 95 ? 3.946 -6.234 10.652 1.00 98.44 95 ARG A O 1
ATOM 799 N N . GLU A 1 96 ? 2.528 -4.486 10.695 1.00 98.62 96 GLU A N 1
ATOM 800 C CA . GLU A 1 96 ? 1.475 -4.997 9.828 1.00 98.62 96 GLU A CA 1
ATOM 801 C C . GLU A 1 96 ? 1.926 -4.928 8.372 1.00 98.62 96 GLU A C 1
ATOM 803 O O . GLU A 1 96 ? 1.903 -5.963 7.706 1.00 98.62 96 GLU A O 1
ATOM 808 N N . HIS A 1 97 ? 2.470 -3.780 7.960 1.00 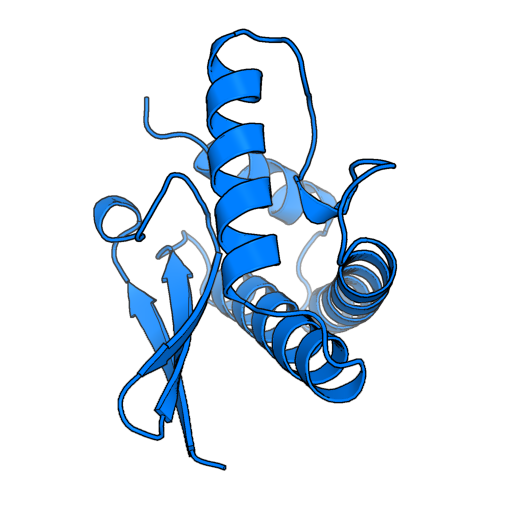98.31 97 HIS A N 1
ATOM 809 C CA . HIS A 1 97 ? 3.080 -3.557 6.649 1.00 98.31 97 HIS A CA 1
ATOM 810 C C . HIS A 1 97 ? 4.142 -4.617 6.324 1.00 98.31 97 HIS A C 1
ATOM 812 O O . HIS A 1 97 ? 3.970 -5.404 5.398 1.00 98.31 97 HIS A O 1
ATOM 818 N N . PHE A 1 98 ? 5.158 -4.802 7.181 1.00 98.50 98 PHE A N 1
ATOM 819 C CA . PHE A 1 98 ? 6.186 -5.831 6.944 1.00 98.50 98 PHE A CA 1
ATOM 820 C C . PHE A 1 98 ? 5.622 -7.255 6.848 1.00 98.50 98 PHE A C 1
ATOM 822 O O . PHE A 1 98 ? 6.208 -8.118 6.188 1.00 98.50 98 PHE A O 1
ATOM 829 N N . PHE A 1 99 ? 4.526 -7.556 7.547 1.00 98.75 99 PHE A N 1
ATOM 83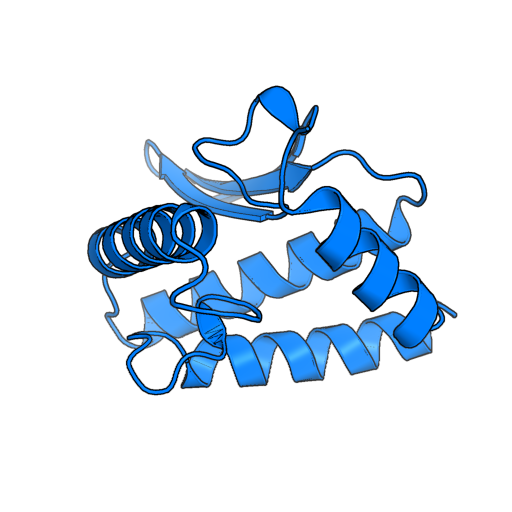0 C CA . PHE A 1 99 ? 3.886 -8.861 7.416 1.00 98.75 99 PHE A CA 1
ATOM 831 C C . PHE A 1 99 ? 3.167 -8.985 6.066 1.00 98.75 99 PHE A C 1
ATOM 833 O O . PHE A 1 99 ? 3.323 -10.012 5.401 1.00 98.75 99 PHE A O 1
ATOM 840 N N . ALA A 1 100 ? 2.442 -7.943 5.651 1.00 98.56 100 ALA A N 1
ATOM 841 C CA . ALA A 1 100 ? 1.790 -7.853 4.350 1.00 98.56 100 ALA A CA 1
ATOM 842 C C . ALA A 1 100 ? 2.803 -7.993 3.203 1.00 98.56 100 ALA A C 1
ATOM 844 O O . ALA A 1 100 ? 2.648 -8.903 2.388 1.00 98.56 100 ALA A O 1
ATOM 845 N N . THR A 1 101 ? 3.915 -7.249 3.225 1.00 98.31 101 THR A N 1
ATOM 846 C CA . THR A 1 101 ? 4.996 -7.346 2.225 1.00 98.31 101 THR A CA 1
ATOM 847 C C . THR A 1 101 ? 5.580 -8.757 2.125 1.00 98.31 101 THR A C 1
ATOM 849 O O . THR A 1 101 ? 5.936 -9.229 1.047 1.00 98.31 101 THR A O 1
ATOM 852 N N . ASN A 1 102 ? 5.700 -9.484 3.243 1.00 98.50 102 ASN A N 1
ATOM 853 C CA . ASN A 1 102 ? 6.201 -10.861 3.202 1.00 98.50 102 ASN A CA 1
ATOM 854 C C . ASN A 1 102 ? 5.219 -11.807 2.496 1.00 98.50 102 ASN A C 1
ATOM 856 O O . ASN A 1 102 ? 5.655 -12.668 1.732 1.00 98.50 102 ASN A O 1
ATOM 860 N N . LEU A 1 103 ? 3.910 -11.661 2.729 1.00 98.75 103 LEU A N 1
ATOM 861 C CA . LEU A 1 103 ? 2.899 -12.447 2.015 1.00 98.75 103 LEU A CA 1
ATOM 862 C C . LEU A 1 103 ? 2.812 -12.057 0.540 1.00 98.75 103 LEU A C 1
ATOM 864 O O . LEU A 1 103 ? 2.703 -12.931 -0.316 1.00 98.75 103 LEU A O 1
ATOM 868 N N . GLU A 1 104 ? 2.922 -10.768 0.249 1.00 98.44 104 GLU A N 1
ATOM 869 C CA . GLU A 1 104 ? 2.981 -10.230 -1.102 1.00 98.44 104 GLU A CA 1
ATOM 870 C C . GLU A 1 104 ? 4.165 -10.814 -1.882 1.00 98.44 104 GLU A C 1
ATOM 872 O O . GLU A 1 104 ? 3.983 -11.319 -2.985 1.00 98.44 104 GLU A O 1
ATOM 877 N N . ARG A 1 105 ? 5.359 -10.878 -1.279 1.00 98.50 105 ARG A N 1
ATOM 878 C CA . ARG A 1 105 ? 6.541 -11.527 -1.876 1.00 98.50 105 ARG A CA 1
ATOM 879 C C . ARG A 1 105 ? 6.322 -13.005 -2.179 1.00 98.50 105 ARG A C 1
ATOM 881 O O . ARG A 1 105 ? 6.742 -13.482 -3.234 1.00 98.50 105 ARG A O 1
ATOM 888 N N . LEU A 1 106 ? 5.681 -13.738 -1.267 1.00 98.81 106 LEU A N 1
ATOM 889 C CA . LEU A 1 106 ? 5.351 -15.149 -1.489 1.00 98.81 106 LEU A CA 1
ATOM 890 C C . LEU A 1 106 ? 4.361 -15.310 -2.647 1.00 98.81 106 LEU A C 1
ATOM 892 O O . LEU A 1 106 ? 4.548 -16.181 -3.495 1.00 98.81 106 LEU A O 1
ATOM 896 N N . LEU A 1 107 ? 3.341 -14.453 -2.712 1.00 98.75 107 LEU A N 1
ATOM 897 C CA . LEU A 1 107 ? 2.361 -14.469 -3.791 1.00 98.75 107 LEU A CA 1
ATOM 898 C C . LEU A 1 107 ? 2.981 -14.051 -5.132 1.00 98.75 107 LEU A C 1
ATOM 900 O O . LEU A 1 107 ? 2.689 -14.670 -6.151 1.00 98.75 107 LEU A O 1
ATOM 904 N N . ALA A 1 108 ? 3.876 -13.062 -5.144 1.00 98.69 108 ALA A N 1
ATOM 905 C CA . ALA A 1 108 ? 4.594 -12.627 -6.339 1.00 98.69 108 ALA A CA 1
ATOM 906 C C . ALA A 1 108 ? 5.413 -13.776 -6.936 1.00 98.69 108 ALA A C 1
ATOM 908 O O . ALA A 1 108 ? 5.337 -14.033 -8.139 1.00 98.69 108 ALA A O 1
ATOM 909 N N . ALA A 1 109 ? 6.126 -14.520 -6.083 1.00 98.62 109 ALA A N 1
ATOM 910 C CA . ALA A 1 109 ? 6.875 -15.700 -6.498 1.00 98.62 109 ALA A CA 1
ATOM 911 C C . ALA A 1 109 ? 5.963 -16.776 -7.117 1.00 98.62 109 ALA A C 1
ATOM 913 O O . ALA A 1 109 ? 6.295 -17.320 -8.170 1.00 98.62 109 ALA A O 1
ATOM 914 N N . GLU A 1 110 ? 4.801 -17.044 -6.513 1.00 98.75 110 GLU A N 1
ATOM 915 C CA . GLU A 1 110 ? 3.824 -18.013 -7.033 1.00 98.75 110 GLU A CA 1
ATOM 916 C C . GLU A 1 110 ? 3.204 -17.565 -8.370 1.00 98.75 110 GLU A C 1
ATOM 918 O O . GLU A 1 110 ? 2.985 -18.374 -9.270 1.00 98.75 110 GLU A O 1
ATOM 923 N N . LEU A 1 111 ? 2.968 -16.261 -8.544 1.00 98.50 111 LEU A N 1
ATOM 924 C CA . LEU A 1 111 ? 2.411 -15.674 -9.770 1.00 98.50 111 LEU A CA 1
ATOM 925 C C . LEU A 1 111 ? 3.450 -15.467 -10.889 1.00 98.50 111 LEU A C 1
ATOM 927 O O . LEU A 1 111 ? 3.113 -14.938 -11.958 1.00 98.50 111 LEU A O 1
ATOM 931 N N . GLY A 1 112 ? 4.711 -15.849 -10.658 1.00 98.50 112 GLY A N 1
ATOM 932 C CA . GLY A 1 112 ? 5.808 -15.635 -11.601 1.00 98.50 112 GLY A CA 1
ATOM 933 C C . GLY A 1 112 ? 6.054 -14.152 -11.892 1.00 98.50 112 GLY A C 1
ATOM 934 O O . GLY A 1 112 ? 6.298 -13.777 -13.042 1.00 98.50 112 GLY A O 1
ATOM 935 N N . VAL A 1 113 ? 5.906 -13.302 -10.875 1.00 98.62 113 VAL A N 1
ATOM 936 C CA . VAL A 1 113 ? 6.229 -11.873 -10.921 1.00 98.62 113 VAL A CA 1
ATOM 937 C C . VAL A 1 113 ? 7.655 -11.680 -10.411 1.00 98.62 113 VAL A C 1
ATOM 939 O O . VAL A 1 113 ? 7.998 -12.139 -9.322 1.00 98.62 113 VAL A O 1
ATOM 942 N N . ASP A 1 114 ? 8.492 -11.000 -11.196 1.00 98.38 114 ASP A N 1
ATOM 943 C CA . ASP A 1 114 ? 9.808 -10.574 -10.723 1.00 98.38 114 ASP A CA 1
ATOM 944 C C . ASP A 1 114 ? 9.630 -9.459 -9.689 1.00 98.38 114 ASP A C 1
ATOM 946 O O . ASP A 1 114 ? 9.102 -8.390 -10.003 1.00 98.38 114 ASP A O 1
ATOM 950 N N . TRP A 1 115 ? 10.057 -9.722 -8.452 1.00 97.75 115 TRP A N 1
ATOM 951 C CA . TRP A 1 115 ? 9.883 -8.774 -7.354 1.00 97.75 115 TRP A CA 1
ATOM 952 C C . TRP A 1 115 ? 10.553 -7.432 -7.644 1.00 97.75 115 TRP A C 1
ATOM 954 O O . TRP A 1 115 ? 9.966 -6.400 -7.364 1.00 97.75 115 TRP A O 1
ATOM 964 N N . PHE A 1 116 ? 11.760 -7.424 -8.211 1.00 96.69 116 PHE A N 1
ATOM 965 C CA . PHE A 1 116 ? 12.505 -6.183 -8.410 1.00 96.69 116 PHE A CA 1
ATOM 966 C C . PHE A 1 116 ? 11.894 -5.323 -9.514 1.00 96.69 116 PHE A C 1
ATOM 968 O O . PHE A 1 116 ? 11.857 -4.102 -9.382 1.00 96.69 116 PHE A O 1
ATOM 975 N N . GLU A 1 117 ? 11.408 -5.936 -10.596 1.00 97.44 117 GLU A N 1
ATOM 976 C CA . GLU A 1 117 ? 10.685 -5.207 -11.640 1.00 97.44 117 GLU A CA 1
ATOM 977 C C . GLU A 1 117 ? 9.355 -4.647 -11.116 1.00 97.44 117 GLU A C 1
ATOM 979 O O . GLU A 1 117 ? 8.975 -3.523 -11.455 1.00 97.44 117 GLU A O 1
ATOM 984 N N . TYR A 1 118 ? 8.645 -5.433 -10.308 1.00 96.56 118 TYR A N 1
ATOM 985 C CA . TYR A 1 118 ? 7.397 -5.030 -9.671 1.00 96.56 118 TYR A CA 1
ATOM 986 C C . TYR A 1 118 ? 7.593 -3.847 -8.713 1.00 96.56 118 TYR A C 1
ATOM 988 O O . TYR A 1 118 ? 6.977 -2.802 -8.912 1.00 96.56 118 TYR A O 1
ATOM 996 N N . ASP A 1 119 ? 8.506 -3.989 -7.754 1.00 93.75 119 ASP A N 1
ATOM 997 C CA . ASP A 1 119 ? 8.853 -3.004 -6.722 1.00 93.75 119 ASP A CA 1
ATOM 998 C C . ASP A 1 119 ? 9.255 -1.664 -7.360 1.00 93.75 119 ASP A C 1
ATOM 1000 O O . ASP A 1 119 ? 8.677 -0.622 -7.065 1.00 93.75 119 ASP A O 1
ATOM 1004 N N . GLN A 1 120 ? 10.127 -1.695 -8.377 1.00 93.38 120 GLN A N 1
ATOM 1005 C CA . GLN A 1 120 ? 10.508 -0.493 -9.131 1.00 93.38 120 GLN A CA 1
ATOM 1006 C C . GLN A 1 120 ? 9.339 0.162 -9.871 1.00 93.38 120 GLN A C 1
ATOM 1008 O O . GLN A 1 120 ? 9.316 1.385 -10.029 1.00 93.38 120 GLN A O 1
ATOM 1013 N N . TYR A 1 121 ? 8.404 -0.633 -10.396 1.00 94.06 121 TYR A N 1
ATOM 1014 C CA . TYR A 1 121 ? 7.242 -0.099 -11.096 1.00 94.06 121 TYR A CA 1
ATOM 1015 C C . TYR A 1 121 ? 6.281 0.589 -10.124 1.00 94.06 121 TYR A C 1
ATOM 1017 O O . TYR A 1 121 ? 5.821 1.694 -10.417 1.00 94.06 121 TYR A O 1
ATOM 1025 N N . VAL A 1 122 ? 6.008 -0.046 -8.982 1.00 91.69 122 VAL A N 1
ATOM 1026 C CA . VAL A 1 122 ? 5.170 0.502 -7.910 1.00 91.69 122 VAL A CA 1
ATOM 1027 C C . VAL A 1 122 ? 5.773 1.798 -7.366 1.00 91.69 122 VAL A C 1
ATOM 1029 O O . VAL A 1 122 ? 5.097 2.829 -7.374 1.00 91.69 122 VAL A O 1
ATOM 1032 N N . ASP A 1 123 ? 7.067 1.789 -7.039 1.00 88.38 123 ASP A N 1
ATOM 1033 C CA . ASP A 1 123 ? 7.811 2.969 -6.587 1.00 88.38 123 ASP A CA 1
ATOM 1034 C C . ASP A 1 123 ? 7.729 4.132 -7.585 1.00 88.38 123 ASP A C 1
ATOM 1036 O O . ASP A 1 123 ? 7.530 5.290 -7.210 1.00 88.38 123 ASP A O 1
ATOM 1040 N N . ALA A 1 124 ? 7.880 3.841 -8.880 1.00 88.31 124 ALA A N 1
ATOM 1041 C CA . ALA A 1 124 ? 7.839 4.858 -9.927 1.00 88.31 124 ALA A CA 1
ATOM 1042 C C . ALA A 1 124 ? 6.430 5.421 -10.170 1.00 88.31 124 ALA A C 1
ATOM 1044 O O . ALA A 1 124 ? 6.304 6.551 -10.650 1.00 88.31 124 ALA A O 1
ATOM 1045 N N . LEU A 1 125 ? 5.384 4.642 -9.875 1.00 85.62 125 LEU A N 1
ATOM 1046 C CA . LEU A 1 125 ? 3.992 5.078 -9.966 1.00 85.62 125 LEU A CA 1
ATOM 1047 C C . LEU A 1 125 ? 3.588 5.935 -8.760 1.00 85.62 125 LEU A C 1
ATOM 1049 O O . LEU A 1 125 ? 2.748 6.817 -8.912 1.00 85.62 125 LEU A O 1
ATOM 1053 N N . GLY A 1 126 ? 4.226 5.722 -7.604 1.00 67.75 126 GLY A N 1
ATOM 1054 C CA . GLY A 1 126 ? 3.938 6.352 -6.313 1.00 67.75 126 GLY A CA 1
ATOM 1055 C C . GLY A 1 126 ? 4.053 7.879 -6.225 1.00 67.75 126 GLY A C 1
ATOM 1056 O O . GLY A 1 126 ? 3.873 8.408 -5.139 1.00 67.75 126 GLY A O 1
ATOM 1057 N N . ILE A 1 127 ? 4.298 8.608 -7.324 1.00 53.97 127 ILE A N 1
ATOM 1058 C CA . ILE A 1 127 ? 4.023 10.051 -7.430 1.00 53.97 127 ILE A CA 1
ATOM 1059 C C . ILE A 1 127 ? 3.633 10.399 -8.878 1.00 53.97 127 ILE A C 1
ATOM 1061 O O . ILE A 1 127 ? 4.398 10.186 -9.824 1.00 53.97 127 ILE A O 1
ATOM 1065 N N . LYS A 1 128 ? 2.470 11.041 -9.051 1.00 36.97 128 LYS A N 1
ATOM 1066 C CA . LYS A 1 128 ? 2.120 11.783 -10.274 1.00 36.97 128 LYS A CA 1
ATOM 1067 C C . LYS A 1 128 ? 3.158 12.878 -10.542 1.00 36.97 128 LYS A C 1
ATOM 1069 O O . LYS A 1 128 ? 3.272 13.819 -9.762 1.00 36.97 128 LYS A O 1
ATOM 1074 N N . LYS A 1 129 ? 3.861 12.785 -11.669 1.00 33.44 129 LYS A N 1
ATOM 1075 C CA . LYS A 1 129 ? 4.549 13.944 -12.260 1.00 33.44 129 LYS A CA 1
ATOM 1076 C C . LYS A 1 129 ? 3.590 15.100 -12.529 1.00 33.44 129 LYS A C 1
ATOM 1078 O O . LYS A 1 129 ? 2.427 14.821 -12.906 1.00 33.44 129 LYS A O 1
#

pLDDT: mean 94.87, std 9.2, range [33.44, 98.81]